Protein AF-A0A972ESW4-F1 (afdb_monomer)

pLDDT: mean 77.34, std 21.85, range [28.5, 97.81]

Solvent-accessible surface area (backbone atoms only — not comparable to full-atom values): 9420 Å² total; per-residue (Å²): 133,86,89,76,79,80,81,81,70,83,81,69,91,70,87,90,57,78,90,50,78,82,72,55,81,45,70,36,54,48,50,50,55,44,52,54,57,73,54,70,86,47,52,66,67,54,54,73,76,46,52,41,66,53,53,30,52,58,39,47,71,39,77,84,29,49,70,30,57,18,41,47,50,52,54,49,52,29,63,75,68,75,50,78,52,92,73,55,62,42,57,76,26,49,37,55,64,45,80,30,36,16,46,37,35,29,74,70,63,62,11,94,43,85,37,56,70,35,28,44,53,30,34,38,70,77,30,55,68,36,16,34,70,49,35,63,61,36,34,50,42,11,67,76,30,50,34,99,67,88,48,43,66,89,76,42,95,80,81,82,134

Foldseek 3Di:
DDDDDPPPLPDDDDPPPDPCVVVCPDPLLSVVVVVLVVVPDCSLVVVVPDALVVQLVVSVVGPPRDLQSSLVRQVVSCVVNVHHRPNDQQLPRFHNDDQQLLQQCCVVVLFVDSDPVSSRNSLCVVPNSHSRVCNVVSNVCSVQAVDPPDGNPVPPPPDDD

Radius of gyration: 16.93 Å; Cα contacts (8 Å, |Δi|>4): 176; chains: 1; bounding box: 31×34×52 Å

Structure (mmCIF, N/CA/C/O backbone):
data_AF-A0A972ESW4-F1
#
_entry.id   AF-A0A972ESW4-F1
#
loop_
_atom_site.group_PDB
_atom_site.id
_atom_site.type_symbol
_atom_site.label_atom_id
_atom_site.label_alt_id
_atom_site.label_comp_id
_atom_site.label_asym_id
_atom_site.label_entity_id
_atom_site.label_seq_id
_atom_site.pdbx_PDB_ins_code
_atom_site.Cartn_x
_atom_site.Cartn_y
_atom_site.Cartn_z
_atom_site.occupancy
_atom_site.B_iso_or_equiv
_atom_site.auth_seq_id
_atom_site.auth_comp_id
_atom_site.auth_asym_id
_atom_site.auth_atom_id
_atom_site.pdbx_PDB_model_num
ATOM 1 N N . MET A 1 1 ? 15.195 -6.976 25.737 1.00 28.67 1 MET A N 1
ATOM 2 C CA . MET A 1 1 ? 14.152 -7.975 25.413 1.00 28.67 1 MET A CA 1
ATOM 3 C C . MET A 1 1 ? 14.802 -9.067 24.577 1.00 28.67 1 MET A C 1
ATOM 5 O O . MET A 1 1 ? 15.579 -8.693 23.705 1.00 28.67 1 MET A O 1
ATOM 9 N N . PRO A 1 2 ? 14.598 -10.366 24.857 1.00 28.50 2 PRO A N 1
ATOM 10 C CA . PRO A 1 2 ? 15.319 -11.419 24.152 1.00 28.50 2 PRO A CA 1
ATOM 11 C C . PRO A 1 2 ? 14.770 -11.576 22.730 1.00 28.50 2 PRO A C 1
ATOM 13 O O . PRO A 1 2 ? 13.560 -11.658 22.534 1.00 28.50 2 PRO A O 1
ATOM 16 N N . SER A 1 3 ? 15.681 -11.602 21.759 1.00 31.45 3 SER A N 1
ATOM 17 C CA . SER A 1 3 ? 15.449 -12.018 20.374 1.00 31.45 3 SER A CA 1
ATOM 18 C C . SER A 1 3 ? 15.041 -13.492 20.360 1.00 31.45 3 SER A C 1
ATOM 20 O O . SER A 1 3 ? 15.791 -14.323 20.869 1.00 31.45 3 SER A O 1
ATOM 22 N N . VAL A 1 4 ? 13.878 -13.825 19.799 1.00 37.09 4 VAL A N 1
ATOM 23 C CA . VAL A 1 4 ? 13.410 -15.215 19.673 1.00 37.09 4 VAL A CA 1
ATOM 24 C C . VAL A 1 4 ? 13.324 -15.576 18.193 1.00 37.09 4 VAL A C 1
ATOM 26 O O . VAL A 1 4 ? 12.773 -14.816 17.399 1.00 37.09 4 VAL A O 1
ATOM 29 N N . ALA A 1 5 ? 13.939 -16.709 17.854 1.00 32.84 5 ALA A N 1
ATOM 30 C CA . ALA A 1 5 ? 14.169 -17.200 16.503 1.00 32.84 5 ALA A CA 1
ATOM 31 C C . ALA A 1 5 ? 12.872 -17.570 15.757 1.00 32.84 5 ALA A C 1
ATOM 33 O O . ALA A 1 5 ? 11.879 -17.986 16.350 1.00 32.84 5 ALA A O 1
ATOM 34 N N . ILE A 1 6 ? 12.938 -17.402 14.436 1.00 39.81 6 ILE A N 1
ATOM 35 C CA . ILE A 1 6 ? 11.865 -17.391 13.423 1.00 39.81 6 ILE A CA 1
ATOM 36 C C . ILE A 1 6 ? 11.235 -18.781 13.177 1.00 39.81 6 ILE A C 1
ATOM 38 O O . ILE A 1 6 ? 10.206 -18.900 12.508 1.00 39.81 6 ILE A O 1
ATOM 42 N N . ASP A 1 7 ? 11.805 -19.835 13.756 1.00 34.81 7 ASP A N 1
ATOM 43 C CA . ASP A 1 7 ? 11.594 -21.219 13.315 1.00 34.81 7 ASP A CA 1
ATOM 44 C C . ASP A 1 7 ? 10.243 -21.826 13.745 1.00 34.81 7 ASP A C 1
ATOM 46 O O . ASP A 1 7 ? 9.844 -22.870 13.239 1.00 34.81 7 ASP A O 1
ATOM 50 N N . SER A 1 8 ? 9.484 -21.154 14.616 1.00 37.44 8 SER A N 1
ATOM 51 C CA . SER A 1 8 ? 8.209 -21.664 15.154 1.00 37.44 8 SER A CA 1
ATOM 52 C C . SER A 1 8 ? 6.958 -21.263 14.350 1.00 37.44 8 SER A C 1
ATOM 54 O O . SER A 1 8 ? 5.839 -21.514 14.793 1.00 37.44 8 SER A O 1
ATOM 56 N N . ILE A 1 9 ? 7.109 -20.597 13.197 1.00 43.28 9 ILE A N 1
ATOM 57 C CA . ILE A 1 9 ? 5.992 -20.006 12.420 1.00 43.28 9 ILE A CA 1
ATOM 58 C C . ILE A 1 9 ? 5.378 -20.998 11.400 1.00 43.28 9 ILE A C 1
ATOM 60 O O . ILE A 1 9 ? 4.319 -20.730 10.834 1.00 43.28 9 ILE A O 1
ATOM 64 N N . GLY A 1 10 ? 6.002 -22.159 11.174 1.00 37.06 10 GLY A N 1
ATOM 65 C CA . GLY A 1 10 ? 5.638 -23.097 10.100 1.00 37.06 10 GLY A CA 1
ATOM 66 C C . GLY A 1 10 ? 4.282 -23.811 10.221 1.00 37.06 10 GLY A C 1
ATOM 67 O O . GLY A 1 10 ? 3.723 -24.195 9.195 1.00 37.06 10 GLY A O 1
ATOM 68 N N . ASP A 1 11 ? 3.716 -23.944 11.425 1.00 37.66 11 ASP A N 1
ATOM 69 C CA . ASP A 1 11 ? 2.715 -24.993 11.706 1.00 37.66 11 ASP A CA 1
ATOM 70 C C . ASP A 1 11 ? 1.287 -24.499 12.013 1.00 37.66 11 ASP A C 1
ATOM 72 O O . ASP A 1 11 ? 0.525 -25.163 12.718 1.00 37.66 11 ASP A O 1
ATOM 76 N N . LEU A 1 12 ? 0.867 -23.341 11.493 1.00 42.31 12 LEU A N 1
ATOM 77 C CA . LEU A 1 12 ? -0.485 -22.831 11.770 1.00 42.31 12 LEU A CA 1
ATOM 78 C C . LEU A 1 12 ? -1.555 -23.356 10.787 1.00 42.31 12 LEU A C 1
ATOM 80 O O . LEU A 1 12 ? -1.343 -23.361 9.568 1.00 42.31 12 LEU A O 1
ATOM 84 N N . PRO A 1 13 ? -2.737 -23.776 11.288 1.00 33.94 13 PRO A N 1
ATOM 85 C CA . PRO A 1 13 ? -3.819 -24.309 10.469 1.00 33.94 13 PRO A CA 1
ATOM 86 C C . PRO A 1 13 ? -4.446 -23.196 9.626 1.00 33.94 13 PRO A C 1
ATOM 88 O O . PRO A 1 13 ? -4.824 -22.133 10.102 1.00 33.94 13 PRO A O 1
ATOM 91 N N . THR A 1 14 ? -4.546 -23.456 8.331 1.00 40.88 14 THR A N 1
ATOM 92 C CA . THR A 1 14 ? -4.683 -22.447 7.266 1.00 40.88 14 THR A CA 1
ATOM 93 C C . THR A 1 14 ? -5.960 -22.624 6.453 1.00 40.88 14 THR A C 1
ATOM 95 O O . THR A 1 14 ? -6.032 -22.247 5.287 1.00 40.88 14 THR A O 1
ATOM 98 N N . LYS A 1 15 ? -6.960 -23.266 7.057 1.00 33.31 15 LYS A N 1
ATOM 99 C CA . LYS A 1 15 ? -8.111 -23.800 6.333 1.00 33.31 15 LYS A CA 1
ATOM 100 C C . LYS A 1 15 ? -9.164 -22.742 5.977 1.00 33.31 15 LYS A C 1
ATOM 102 O O . LYS A 1 15 ? -9.833 -22.914 4.967 1.00 33.31 15 LYS A O 1
ATOM 107 N N . ASP A 1 16 ? -9.236 -21.635 6.719 1.00 34.06 16 ASP A N 1
ATOM 108 C CA . ASP A 1 16 ? -10.342 -20.663 6.609 1.00 34.06 16 ASP A CA 1
ATOM 109 C C . ASP A 1 16 ? -9.884 -19.233 6.287 1.00 34.06 16 ASP A C 1
ATOM 111 O O . ASP A 1 16 ? -10.578 -18.255 6.554 1.00 34.06 16 ASP A O 1
ATOM 115 N N . MET A 1 17 ? -8.683 -19.088 5.737 1.00 35.44 17 MET A N 1
ATOM 116 C CA . MET A 1 17 ? -8.025 -17.798 5.596 1.00 35.44 17 MET A CA 1
ATOM 117 C C . MET A 1 17 ? -7.831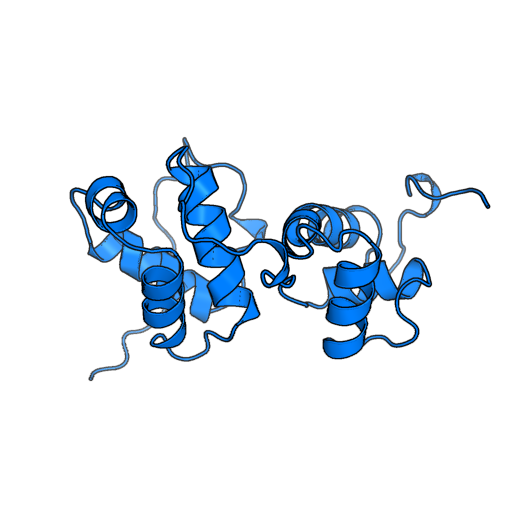 -17.482 4.098 1.00 35.44 17 MET A C 1
ATOM 119 O O . MET A 1 17 ? -7.354 -18.361 3.376 1.00 35.44 17 MET A O 1
ATOM 123 N N . PRO A 1 18 ? -8.204 -16.277 3.599 1.00 37.25 18 PRO A N 1
ATOM 124 C CA . PRO A 1 18 ? -7.963 -15.884 2.204 1.00 37.25 18 PRO A CA 1
ATOM 125 C C . PRO A 1 18 ? -6.492 -16.129 1.861 1.00 37.25 18 PRO A C 1
ATOM 127 O O . PRO A 1 18 ? -5.663 -16.006 2.752 1.00 37.25 18 PRO A O 1
ATOM 130 N N . ASP A 1 19 ? -6.134 -16.488 0.629 1.00 41.53 19 ASP A N 1
ATOM 131 C CA . ASP A 1 19 ? -4.761 -16.896 0.278 1.00 41.53 19 ASP A CA 1
ATOM 132 C C . ASP A 1 19 ? -3.729 -15.736 0.376 1.00 41.53 19 ASP A C 1
ATOM 134 O O . ASP A 1 19 ? -3.235 -15.213 -0.621 1.00 41.53 19 ASP A O 1
ATOM 138 N N . TYR A 1 20 ? -3.408 -15.298 1.601 1.00 44.75 20 TYR A N 1
ATOM 139 C CA . TYR A 1 20 ? -2.393 -14.296 1.948 1.00 44.75 20 TYR A CA 1
ATOM 140 C C . TYR A 1 20 ? -1.038 -14.947 2.239 1.00 44.75 20 TYR A C 1
ATOM 142 O O . TYR A 1 20 ? -0.066 -14.240 2.515 1.00 44.75 20 TYR A O 1
ATOM 150 N N . ARG A 1 21 ? -0.929 -16.284 2.146 1.00 38.53 21 ARG A N 1
ATOM 151 C CA . ARG A 1 21 ? 0.335 -17.031 2.321 1.00 38.53 21 ARG A CA 1
ATOM 152 C C . ARG A 1 21 ? 1.456 -16.475 1.452 1.00 38.53 21 ARG A C 1
ATOM 154 O O . ARG A 1 21 ? 2.630 -16.489 1.803 1.00 38.53 21 ARG A O 1
ATOM 161 N N . ALA A 1 22 ? 1.056 -15.938 0.316 1.00 40.28 22 ALA A N 1
ATOM 162 C CA . ALA A 1 22 ? 1.896 -15.332 -0.681 1.00 40.28 22 ALA A CA 1
ATOM 163 C C . ALA A 1 22 ? 2.444 -13.937 -0.253 1.00 40.28 22 ALA A C 1
ATOM 165 O O . ALA A 1 22 ? 3.542 -13.576 -0.692 1.00 40.28 22 ALA A O 1
ATOM 166 N N . THR A 1 23 ? 1.752 -13.205 0.635 1.00 41.91 23 THR A N 1
ATOM 167 C CA . THR A 1 23 ? 2.084 -11.863 1.184 1.00 41.91 23 THR A CA 1
ATOM 168 C C . THR A 1 23 ? 2.969 -11.919 2.447 1.00 41.91 23 THR A C 1
ATOM 170 O O . THR A 1 23 ? 3.559 -10.914 2.837 1.00 41.91 23 THR A O 1
ATOM 173 N N . LEU A 1 24 ? 3.134 -13.102 3.057 1.00 46.88 24 LEU A N 1
ATOM 174 C CA . LEU A 1 24 ? 3.880 -13.361 4.307 1.00 46.88 24 LEU A CA 1
ATOM 175 C C . LEU A 1 24 ? 5.419 -13.220 4.231 1.00 46.88 24 LEU A C 1
ATOM 177 O O . LEU A 1 24 ? 6.126 -13.625 5.153 1.00 46.88 24 LEU A O 1
ATOM 181 N N . GLN A 1 25 ? 5.983 -12.690 3.146 1.00 49.69 25 GLN A N 1
ATOM 182 C CA . GLN A 1 25 ? 7.431 -12.788 2.908 1.00 49.69 25 GLN A CA 1
ATOM 183 C C . GLN A 1 25 ? 8.284 -11.784 3.709 1.00 49.69 25 GLN A C 1
ATOM 185 O O . GLN A 1 25 ? 9.495 -11.968 3.797 1.00 49.69 25 GLN A O 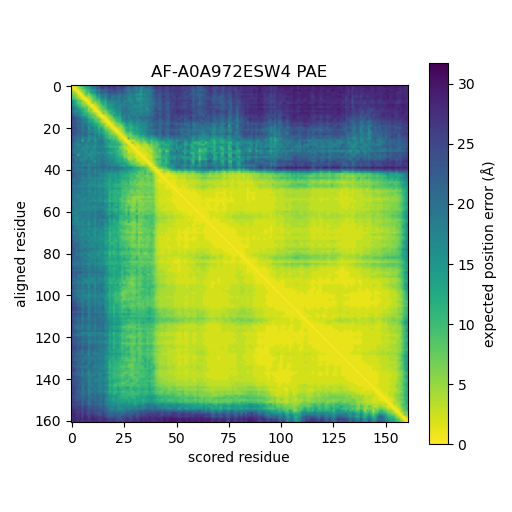1
ATOM 190 N N . GLY A 1 26 ? 7.686 -10.75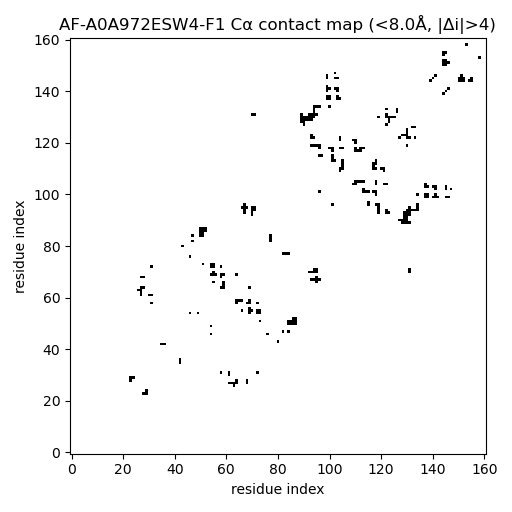6 4.323 1.00 53.25 26 GLY A N 1
ATOM 191 C CA . GLY A 1 26 ? 8.408 -9.775 5.144 1.00 53.25 26 GLY A CA 1
ATOM 192 C C . GLY A 1 26 ? 8.416 -10.125 6.634 1.00 53.25 26 GLY A C 1
ATOM 193 O O . GLY A 1 26 ? 7.356 -10.351 7.215 1.00 53.25 26 GLY A O 1
ATOM 194 N N . GLU A 1 27 ? 9.590 -10.093 7.274 1.00 52.09 27 GLU A N 1
ATOM 195 C CA . GLU A 1 27 ? 9.758 -10.367 8.716 1.00 52.09 27 GLU A CA 1
ATOM 196 C C . GLU A 1 27 ? 8.852 -9.502 9.613 1.00 52.09 27 GLU A C 1
ATOM 198 O O . GLU A 1 27 ? 8.220 -10.017 10.532 1.00 52.09 27 GLU A O 1
ATOM 203 N N . GLY A 1 28 ? 8.672 -8.214 9.296 1.00 52.66 28 GLY A N 1
ATOM 204 C CA . GLY A 1 28 ? 7.766 -7.337 10.054 1.00 52.66 28 GLY A CA 1
ATOM 205 C C . GLY A 1 28 ? 6.289 -7.748 9.967 1.00 52.66 28 GLY A C 1
ATOM 206 O O . GLY A 1 28 ? 5.531 -7.564 10.915 1.00 52.66 28 GLY A O 1
ATOM 207 N N . PHE A 1 29 ? 5.871 -8.368 8.861 1.00 59.88 29 PHE A N 1
ATOM 208 C CA . PHE A 1 29 ? 4.499 -8.846 8.700 1.00 59.88 29 PHE A CA 1
ATOM 209 C C . PHE A 1 29 ? 4.267 -10.162 9.452 1.00 59.88 29 PHE A C 1
ATOM 211 O O . PHE A 1 29 ? 3.253 -10.303 10.130 1.00 59.88 29 PHE A O 1
ATOM 218 N N . LYS A 1 30 ? 5.252 -11.073 9.439 1.00 57.72 30 LYS A N 1
ATOM 219 C CA . LYS A 1 30 ? 5.246 -12.268 10.298 1.00 57.72 30 LYS A CA 1
ATOM 220 C C . LYS A 1 30 ? 5.132 -11.895 11.779 1.00 57.72 30 LYS A C 1
ATOM 222 O O . LYS A 1 30 ? 4.404 -12.550 12.516 1.00 57.72 30 LYS A O 1
ATOM 227 N N . GLN A 1 31 ? 5.801 -10.821 12.204 1.00 53.03 31 GLN A N 1
ATOM 228 C CA . GLN A 1 31 ? 5.739 -10.318 13.580 1.00 53.03 31 GLN A CA 1
ATOM 229 C C . GLN A 1 31 ? 4.386 -9.681 13.936 1.00 53.03 31 GLN A C 1
ATOM 231 O O . GLN A 1 31 ? 3.919 -9.861 15.059 1.00 53.03 31 GLN A O 1
ATOM 236 N N . ILE A 1 32 ? 3.718 -8.996 12.998 1.00 59.81 32 ILE A N 1
ATOM 237 C CA . ILE A 1 32 ? 2.337 -8.514 13.190 1.00 59.81 32 ILE A CA 1
ATOM 238 C C . ILE A 1 32 ? 1.365 -9.692 13.291 1.00 59.81 32 ILE A C 1
ATOM 240 O O . ILE A 1 32 ? 0.590 -9.749 14.244 1.00 59.81 32 ILE A O 1
ATOM 244 N N . SER A 1 33 ? 1.443 -10.665 12.378 1.00 60.00 33 SER A N 1
ATOM 245 C CA . SER A 1 33 ? 0.635 -11.887 12.463 1.00 60.00 33 SER A CA 1
ATOM 246 C C . SER A 1 33 ? 0.891 -12.627 13.781 1.00 60.00 33 SER A C 1
ATOM 248 O O . SER A 1 33 ? -0.046 -13.070 14.436 1.00 60.00 33 SER A O 1
ATOM 250 N N . TYR A 1 34 ? 2.145 -12.689 14.235 1.00 54.56 34 TYR A N 1
ATOM 251 C CA . TYR A 1 34 ? 2.508 -13.257 15.532 1.00 54.56 34 TYR A CA 1
ATOM 252 C C . TYR A 1 34 ? 1.943 -12.465 16.721 1.00 54.56 34 TYR A C 1
ATOM 254 O O . TYR A 1 34 ? 1.506 -13.079 17.690 1.00 54.56 34 TYR A O 1
ATOM 262 N N . LEU A 1 35 ? 1.901 -11.127 16.672 1.00 54.62 35 LEU A N 1
ATOM 263 C CA . LEU A 1 35 ? 1.220 -10.317 17.690 1.00 54.62 35 LEU A CA 1
ATOM 264 C C . LEU A 1 35 ? -0.275 -10.642 17.743 1.00 54.62 35 LEU A C 1
ATOM 266 O O . LEU A 1 35 ? -0.804 -10.835 18.835 1.00 54.62 35 LEU A O 1
ATOM 270 N N . GLU A 1 36 ? -0.940 -10.772 16.595 1.00 56.28 36 GLU A N 1
ATOM 271 C CA . GLU A 1 36 ? -2.352 -11.170 16.543 1.00 56.28 36 GLU A CA 1
ATOM 272 C C . GLU A 1 36 ? -2.589 -12.568 17.130 1.00 56.28 36 GLU A C 1
ATOM 274 O O . GLU A 1 36 ? -3.541 -12.762 17.887 1.00 56.28 36 GLU A O 1
ATOM 279 N N . ILE A 1 37 ? -1.694 -13.519 16.848 1.00 53.62 37 ILE A N 1
ATOM 280 C CA . ILE A 1 37 ? -1.753 -14.889 17.375 1.00 53.62 37 ILE A CA 1
ATOM 281 C C . ILE A 1 37 ? -1.443 -14.920 18.878 1.00 53.62 37 ILE A C 1
ATOM 283 O O . ILE A 1 37 ? -2.146 -15.573 19.641 1.00 53.62 37 ILE A O 1
ATOM 287 N N . LYS A 1 38 ? -0.438 -14.180 19.358 1.00 46.91 38 LYS A N 1
ATOM 288 C CA . LYS A 1 38 ? -0.048 -14.145 20.781 1.00 46.91 38 LYS A CA 1
ATOM 289 C C . LYS A 1 38 ? -1.118 -13.514 21.680 1.00 46.91 38 LYS A C 1
ATOM 291 O O . LYS A 1 38 ? -1.163 -13.794 22.874 1.00 46.91 38 LYS A O 1
ATOM 296 N N . ILE A 1 39 ? -2.000 -12.696 21.110 1.00 55.41 39 ILE A N 1
ATOM 297 C CA . ILE A 1 39 ? -3.144 -12.072 21.786 1.00 55.41 39 ILE A CA 1
ATOM 298 C C . ILE A 1 39 ? -4.306 -13.076 22.046 1.00 55.41 39 ILE A C 1
ATOM 300 O O . ILE A 1 39 ? -5.329 -12.700 22.619 1.00 55.41 39 ILE A O 1
ATOM 304 N N . CYS A 1 40 ? -4.139 -14.355 21.671 1.00 49.44 40 CYS A N 1
ATOM 305 C CA . CYS A 1 40 ? -5.023 -15.514 21.879 1.00 49.44 40 CYS A CA 1
ATOM 306 C C . CYS A 1 40 ? -6.219 -15.315 22.831 1.00 49.44 40 CYS A C 1
ATOM 308 O O . CYS A 1 40 ? -6.120 -15.432 24.053 1.00 49.44 40 CYS A O 1
ATOM 310 N N . GLY A 1 41 ? -7.378 -15.085 22.207 1.00 56.72 41 GLY A N 1
ATOM 311 C CA . GLY A 1 41 ? -8.706 -15.205 22.804 1.00 56.72 41 GLY A CA 1
ATOM 312 C C . GLY A 1 41 ? -9.741 -14.311 22.122 1.00 56.72 41 GLY A C 1
ATOM 313 O O . GLY A 1 41 ? -10.858 -14.747 21.861 1.00 56.72 41 GLY A O 1
ATOM 314 N N . ASN A 1 42 ? -9.378 -13.059 21.805 1.00 70.69 42 ASN A N 1
ATOM 315 C CA . ASN A 1 42 ? -10.327 -12.073 21.269 1.00 70.69 42 ASN A CA 1
ATOM 316 C C . ASN A 1 42 ? -9.659 -10.947 20.447 1.00 70.69 42 ASN A C 1
ATOM 318 O O . ASN A 1 42 ? -9.892 -9.763 20.701 1.00 70.69 42 ASN A O 1
ATOM 322 N N . ALA A 1 43 ? -8.824 -11.293 19.460 1.00 76.19 43 ALA A N 1
ATOM 323 C CA . ALA A 1 43 ? -8.141 -10.310 18.606 1.00 76.19 43 ALA A CA 1
ATOM 324 C C . ALA A 1 43 ? -9.129 -9.337 17.927 1.00 76.19 43 ALA A C 1
ATOM 326 O O . ALA A 1 43 ? -8.938 -8.121 17.978 1.00 76.19 43 ALA A O 1
ATOM 327 N N . ARG A 1 44 ? -10.261 -9.850 17.416 1.00 80.19 44 ARG A N 1
ATOM 328 C CA . ARG A 1 44 ? -11.363 -9.026 16.888 1.00 80.19 44 ARG A CA 1
ATOM 329 C C . ARG A 1 44 ? -11.856 -7.999 17.907 1.00 80.19 44 ARG A C 1
ATOM 331 O O . ARG A 1 44 ? -12.007 -6.830 17.573 1.00 80.19 44 ARG A O 1
ATOM 338 N N . GLY A 1 45 ? -12.126 -8.416 19.145 1.00 82.19 45 GLY A N 1
ATOM 339 C CA . GLY A 1 45 ? -12.632 -7.533 20.197 1.00 82.19 45 GLY A CA 1
ATOM 340 C C . GLY A 1 45 ? -11.616 -6.499 20.676 1.00 82.19 45 GLY A C 1
ATOM 341 O O . GLY A 1 45 ? -12.020 -5.443 21.161 1.00 82.19 45 GLY A O 1
ATOM 342 N N . ILE A 1 46 ? -10.321 -6.772 20.519 1.00 83.94 46 ILE A N 1
ATOM 343 C CA . ILE A 1 46 ? -9.248 -5.818 20.810 1.00 83.94 46 ILE A CA 1
ATOM 344 C C . ILE A 1 46 ? -9.183 -4.767 19.709 1.00 83.94 46 ILE A C 1
ATOM 346 O O . ILE A 1 46 ? -9.317 -3.580 20.003 1.00 83.94 46 ILE A O 1
ATOM 350 N N . TRP A 1 47 ? -9.072 -5.186 18.448 1.00 86.69 47 TRP A N 1
ATOM 351 C CA . TRP A 1 47 ? -8.963 -4.253 17.330 1.00 86.69 47 TRP A CA 1
ATOM 352 C C . TRP A 1 47 ? -10.236 -3.444 17.091 1.00 86.69 47 TRP A C 1
ATOM 354 O O . TRP A 1 47 ? -10.146 -2.252 16.825 1.00 86.69 47 TRP A O 1
ATOM 364 N N . LYS A 1 48 ? -11.426 -4.026 17.283 1.00 87.00 48 LYS A N 1
ATOM 365 C CA . LYS A 1 48 ? -12.708 -3.310 17.141 1.00 87.00 48 LYS A CA 1
ATOM 366 C C . LYS A 1 48 ? -12.859 -2.134 18.118 1.00 87.00 48 LYS A C 1
ATOM 368 O O . LYS A 1 48 ? -13.645 -1.227 17.867 1.00 87.00 48 LYS A O 1
ATOM 373 N N . LYS A 1 49 ? -12.138 -2.149 19.245 1.00 89.38 49 LYS A N 1
ATOM 374 C CA . LYS A 1 49 ? -12.132 -1.061 20.241 1.00 89.38 49 LYS A CA 1
ATOM 375 C C . LYS A 1 49 ? -11.037 -0.024 19.990 1.00 89.38 49 LYS A C 1
ATOM 377 O O . LYS A 1 49 ? -10.921 0.922 20.764 1.00 89.38 49 LYS A O 1
ATOM 382 N N . LYS A 1 50 ? -10.212 -0.228 18.965 1.00 91.19 50 LYS A N 1
ATOM 383 C CA . LYS A 1 50 ? -9.081 0.626 18.623 1.00 91.19 50 LYS A CA 1
ATOM 384 C C . LYS A 1 50 ? -9.420 1.508 17.436 1.00 91.19 50 LYS A C 1
ATOM 386 O O . LYS A 1 50 ? -10.230 1.165 16.582 1.00 91.19 50 LYS A O 1
ATOM 391 N N . ARG A 1 51 ? -8.757 2.651 17.393 1.00 94.94 51 ARG A N 1
ATOM 392 C CA . ARG A 1 51 ? -8.720 3.557 16.250 1.00 94.94 51 ARG A CA 1
ATOM 393 C C . ARG A 1 51 ? -7.727 3.067 15.199 1.00 94.94 51 ARG A C 1
ATOM 395 O O . ARG A 1 51 ? -6.725 2.444 15.553 1.00 94.94 51 ARG A O 1
ATOM 402 N N . ALA A 1 52 ? -7.923 3.420 13.928 1.00 94.12 52 ALA A N 1
ATOM 403 C CA . ALA A 1 52 ? -6.962 3.089 12.869 1.00 94.12 52 ALA A CA 1
ATOM 404 C C . ALA A 1 52 ? -5.555 3.617 13.194 1.00 94.12 52 ALA A C 1
ATOM 406 O O . ALA A 1 52 ? -4.557 2.927 13.002 1.00 94.12 52 ALA A O 1
ATOM 407 N N . SER A 1 53 ? -5.478 4.834 13.736 1.00 93.81 53 SER A N 1
ATOM 408 C CA . SER A 1 53 ? -4.229 5.452 14.200 1.00 93.81 53 SER A CA 1
ATOM 409 C C . SER A 1 53 ? -3.522 4.645 15.294 1.00 93.81 53 SER A C 1
ATOM 411 O O . SER A 1 53 ? -2.299 4.519 15.268 1.00 93.81 53 SER A O 1
ATOM 413 N N . GLU A 1 54 ? -4.267 4.042 16.223 1.00 93.38 54 GLU A N 1
ATOM 414 C CA . GLU A 1 54 ? -3.691 3.174 17.252 1.00 93.38 54 GLU A CA 1
ATOM 415 C C . GLU A 1 54 ? -3.130 1.890 16.642 1.00 93.38 54 GLU A C 1
ATOM 417 O O . GLU A 1 54 ? -2.005 1.517 16.962 1.00 93.38 54 GLU A O 1
ATOM 422 N N . VAL A 1 55 ? -3.861 1.258 15.717 1.00 91.50 55 VAL A N 1
ATOM 423 C CA . VAL A 1 55 ? -3.375 0.075 14.986 1.00 91.50 55 VAL A CA 1
ATOM 424 C C . VAL A 1 55 ? -2.092 0.398 14.223 1.00 91.50 55 VAL A C 1
ATOM 426 O O . VAL A 1 55 ? -1.126 -0.368 14.281 1.00 91.50 55 VAL A O 1
ATOM 429 N N . LYS A 1 56 ? -2.041 1.561 13.560 1.00 91.62 56 LYS A N 1
ATOM 430 C CA . LYS A 1 56 ? -0.838 2.009 12.855 1.00 91.62 56 LYS A CA 1
ATOM 431 C C . LYS A 1 56 ? 0.343 2.198 13.796 1.00 91.62 56 LYS A C 1
ATOM 433 O O . LYS A 1 56 ? 1.428 1.703 13.500 1.00 91.62 56 LYS A O 1
ATOM 438 N N . ASN A 1 57 ? 0.137 2.873 14.925 1.00 91.25 57 ASN A N 1
ATOM 439 C CA . ASN A 1 57 ? 1.186 3.124 15.914 1.00 91.25 57 ASN A CA 1
ATOM 440 C C . ASN A 1 57 ? 1.688 1.825 16.553 1.00 91.25 57 ASN A C 1
ATOM 442 O O . ASN A 1 57 ? 2.894 1.641 16.702 1.00 91.25 57 ASN A O 1
ATOM 446 N N . THR A 1 58 ? 0.784 0.896 16.881 1.00 89.19 58 THR A N 1
ATOM 447 C CA . THR A 1 58 ? 1.165 -0.439 17.360 1.00 89.19 58 THR A CA 1
ATOM 448 C C . THR A 1 58 ? 1.987 -1.175 16.307 1.00 89.19 58 THR A C 1
ATOM 450 O O . THR A 1 58 ? 3.041 -1.710 16.637 1.00 89.19 58 THR A O 1
ATOM 453 N N . SER A 1 59 ? 1.572 -1.133 15.040 1.00 85.88 59 SER A N 1
ATOM 454 C CA . SER A 1 59 ? 2.317 -1.758 13.943 1.00 85.88 59 SER A CA 1
ATOM 455 C C . SER A 1 59 ? 3.713 -1.141 13.795 1.00 85.88 59 SER A C 1
ATOM 457 O O . SER A 1 59 ? 4.692 -1.870 13.748 1.00 85.88 59 SER A O 1
ATOM 459 N N . LEU A 1 60 ? 3.829 0.191 13.804 1.00 87.06 60 LEU A N 1
ATOM 460 C CA . LEU A 1 60 ? 5.106 0.916 13.695 1.00 87.06 60 LEU A CA 1
ATOM 461 C C . LEU A 1 60 ? 6.058 0.682 14.879 1.00 87.06 60 LEU A C 1
ATOM 463 O O . LEU A 1 60 ? 7.258 0.901 14.745 1.00 87.06 60 LEU A O 1
ATOM 467 N N . SER A 1 61 ? 5.549 0.245 16.035 1.00 84.31 61 SER A N 1
ATOM 468 C CA . SER A 1 61 ? 6.394 -0.121 17.181 1.00 84.31 61 SER A CA 1
ATOM 469 C C . SER A 1 61 ? 7.150 -1.442 16.979 1.00 84.31 61 SER A C 1
ATOM 471 O O . SER A 1 61 ? 8.077 -1.749 17.729 1.00 84.31 61 SER A O 1
ATOM 473 N N . VAL A 1 62 ? 6.771 -2.220 15.961 1.00 80.75 62 VAL A N 1
ATOM 474 C CA . VAL A 1 62 ? 7.420 -3.478 15.596 1.00 80.75 62 VAL A CA 1
ATOM 475 C C . VAL A 1 62 ? 8.648 -3.185 14.737 1.00 80.75 62 VAL A C 1
ATOM 477 O O . VAL A 1 62 ? 8.579 -2.474 13.733 1.00 80.75 62 VAL A O 1
ATOM 480 N N . TYR A 1 63 ? 9.795 -3.747 15.118 1.00 80.50 63 TYR A N 1
ATOM 481 C CA . TYR A 1 63 ? 11.041 -3.562 14.378 1.00 80.50 63 TYR A CA 1
ATOM 482 C C . TYR A 1 63 ? 10.895 -4.014 12.915 1.00 80.50 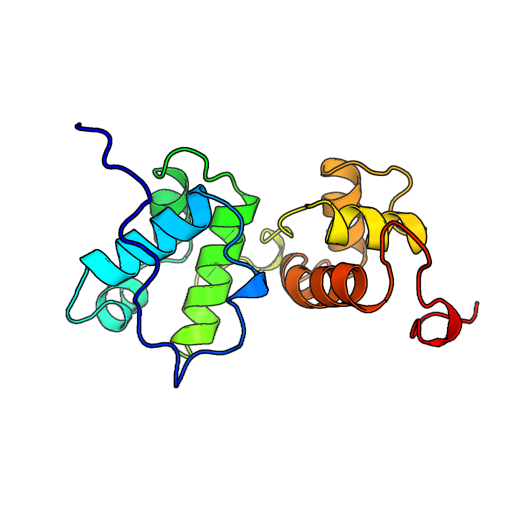63 TYR A C 1
ATOM 484 O O . TYR A 1 63 ? 10.416 -5.109 12.628 1.00 80.50 63 TYR A O 1
ATOM 492 N N . GLY A 1 64 ? 11.317 -3.162 11.977 1.00 77.75 64 GLY A N 1
ATOM 493 C CA . GLY A 1 64 ? 11.211 -3.430 10.539 1.00 77.75 64 GLY A CA 1
ATOM 494 C C . GLY A 1 64 ? 9.844 -3.108 9.920 1.00 77.75 64 GLY A C 1
ATOM 495 O O . GLY A 1 64 ? 9.672 -3.286 8.714 1.00 77.75 64 GLY A O 1
ATOM 496 N N . VAL A 1 65 ? 8.879 -2.601 10.694 1.00 83.19 65 VAL A N 1
ATOM 497 C CA . VAL A 1 65 ? 7.586 -2.139 10.174 1.00 83.19 65 VAL A CA 1
ATOM 498 C C . VAL A 1 65 ? 7.633 -0.643 9.882 1.00 83.19 65 VAL A C 1
ATOM 500 O O . VAL A 1 65 ? 7.662 0.194 10.778 1.00 83.19 65 VAL A O 1
ATOM 503 N N . GLY A 1 66 ? 7.606 -0.305 8.593 1.00 87.62 66 GLY A N 1
ATOM 504 C CA . GLY A 1 66 ? 7.393 1.063 8.115 1.00 87.62 66 GLY A CA 1
ATOM 505 C C . GLY A 1 66 ? 5.924 1.361 7.791 1.00 87.62 66 GLY A C 1
ATOM 506 O O . GLY A 1 66 ? 5.045 0.504 7.916 1.00 87.62 66 GLY A O 1
ATOM 507 N N . ASN A 1 67 ? 5.665 2.575 7.296 1.00 91.12 67 ASN A N 1
ATOM 508 C CA . ASN A 1 67 ? 4.315 3.051 6.961 1.00 91.12 67 ASN A CA 1
ATOM 509 C C . ASN A 1 67 ? 3.547 2.123 6.005 1.00 91.12 67 ASN A C 1
ATOM 511 O O . ASN A 1 67 ? 2.358 1.905 6.209 1.00 91.12 67 ASN A O 1
ATOM 515 N N . GLY A 1 68 ? 4.212 1.536 5.003 1.00 89.75 68 GLY A N 1
ATOM 516 C CA . GLY A 1 68 ? 3.554 0.630 4.055 1.00 89.75 68 GLY A CA 1
ATOM 517 C C . GLY A 1 68 ? 2.988 -0.624 4.731 1.00 89.75 68 GLY A C 1
ATOM 518 O O . GLY A 1 68 ? 1.820 -0.956 4.551 1.00 89.75 68 GLY A O 1
ATOM 519 N N . ILE A 1 69 ? 3.786 -1.290 5.572 1.00 86.75 69 ILE A N 1
ATOM 520 C CA . ILE A 1 69 ? 3.332 -2.471 6.325 1.00 86.75 69 ILE A CA 1
ATOM 521 C C . ILE A 1 69 ? 2.266 -2.073 7.359 1.00 86.75 69 ILE A C 1
ATOM 523 O O . ILE A 1 69 ? 1.280 -2.785 7.521 1.00 86.75 69 ILE A O 1
ATOM 527 N N . SER A 1 70 ? 2.418 -0.916 8.007 1.00 91.38 70 SER A N 1
ATOM 528 C CA . SER A 1 70 ? 1.438 -0.380 8.959 1.00 91.38 70 SER A CA 1
ATOM 529 C C . SER A 1 70 ? 0.069 -0.106 8.310 1.00 91.38 70 SER A C 1
ATOM 531 O O . SER A 1 70 ? -0.967 -0.527 8.826 1.00 91.38 70 SER A O 1
ATOM 533 N N . ASN A 1 71 ? 0.044 0.512 7.125 1.00 93.12 71 ASN A N 1
ATOM 534 C CA . ASN A 1 71 ? -1.181 0.711 6.346 1.00 93.12 71 ASN A CA 1
ATOM 535 C C . ASN A 1 71 ? -1.796 -0.628 5.906 1.00 93.12 71 ASN A C 1
ATOM 537 O O . ASN A 1 71 ? -3.008 -0.827 6.007 1.00 93.12 71 ASN A O 1
ATOM 541 N N . MET A 1 72 ? -0.962 -1.564 5.450 1.00 88.25 72 MET A N 1
ATOM 542 C CA . MET A 1 72 ? -1.408 -2.899 5.055 1.00 88.25 72 MET A CA 1
ATOM 543 C C . MET A 1 72 ? -2.065 -3.645 6.227 1.00 88.25 72 MET A C 1
ATOM 545 O O . MET A 1 72 ? -3.115 -4.252 6.038 1.00 88.25 72 MET A O 1
ATOM 549 N N . ALA A 1 73 ? -1.511 -3.541 7.440 1.00 89.12 73 ALA A N 1
ATOM 550 C CA . ALA A 1 73 ? -2.071 -4.159 8.642 1.00 89.12 73 ALA A CA 1
ATOM 551 C C . ALA A 1 73 ? -3.492 -3.662 8.947 1.00 89.12 73 ALA A C 1
ATOM 553 O O . ALA A 1 73 ? -4.392 -4.475 9.139 1.00 89.12 73 ALA A O 1
ATOM 554 N N . VAL A 1 74 ? -3.726 -2.344 8.908 1.00 91.75 74 VAL A N 1
ATOM 555 C CA . VAL A 1 74 ? -5.072 -1.769 9.106 1.00 91.75 74 VAL A CA 1
ATOM 556 C C . VAL A 1 74 ? -6.067 -2.344 8.099 1.00 91.75 74 VAL A C 1
ATOM 558 O O . VAL A 1 74 ? -7.135 -2.810 8.490 1.00 91.75 74 VAL A O 1
ATOM 561 N N . ARG A 1 75 ? -5.705 -2.355 6.810 1.00 88.25 75 ARG A N 1
ATOM 562 C CA . ARG A 1 75 ? -6.580 -2.851 5.738 1.00 88.25 75 ARG A CA 1
ATOM 563 C C . ARG A 1 75 ? -6.899 -4.337 5.900 1.00 88.25 75 ARG A C 1
ATOM 565 O O . ARG A 1 75 ? -8.025 -4.764 5.659 1.00 88.25 75 ARG A O 1
ATOM 572 N N . LEU A 1 76 ? -5.910 -5.132 6.296 1.00 84.06 76 LEU A N 1
ATOM 573 C CA . LEU A 1 76 ? -6.101 -6.558 6.528 1.00 84.06 76 LEU A CA 1
ATOM 574 C C . LEU A 1 76 ? -6.991 -6.817 7.737 1.00 84.06 76 LEU A C 1
ATOM 576 O O . LEU A 1 76 ? -7.848 -7.683 7.654 1.00 84.06 76 LEU A O 1
ATOM 580 N N . ILE A 1 77 ? -6.852 -6.049 8.816 1.00 87.56 77 ILE A N 1
ATOM 581 C CA . ILE A 1 77 ? -7.730 -6.150 9.987 1.00 87.56 77 ILE A CA 1
ATOM 582 C C . ILE A 1 77 ? -9.181 -5.812 9.611 1.00 87.56 77 ILE A C 1
ATOM 584 O O . ILE A 1 77 ? -10.079 -6.571 9.972 1.00 87.56 77 ILE A O 1
ATOM 588 N N . GLU A 1 78 ? -9.419 -4.734 8.851 1.00 87.94 78 GLU A N 1
ATOM 589 C CA . GLU A 1 78 ? -10.765 -4.406 8.347 1.00 87.94 78 GLU A CA 1
ATOM 590 C C . GLU A 1 78 ? -11.357 -5.563 7.525 1.00 87.94 78 GLU A C 1
ATOM 592 O O . GLU A 1 78 ? -12.495 -5.974 7.754 1.00 87.94 78 GLU A O 1
ATOM 597 N N . SER A 1 79 ? -10.555 -6.123 6.612 1.00 82.50 79 SER A N 1
ATOM 598 C CA . SER A 1 79 ? -10.943 -7.231 5.731 1.00 82.50 79 SER A CA 1
ATOM 599 C C . SER A 1 79 ? -11.212 -8.538 6.490 1.00 82.50 79 SER A C 1
ATOM 601 O O . SER A 1 79 ? -12.234 -9.184 6.277 1.00 82.50 79 SER A O 1
ATOM 603 N N . MET A 1 80 ? -10.326 -8.929 7.411 1.00 81.75 80 MET A N 1
ATOM 604 C CA . MET A 1 80 ? -10.417 -10.196 8.148 1.00 81.75 80 MET A CA 1
ATOM 605 C C . MET A 1 80 ? -11.602 -10.244 9.114 1.00 81.75 80 MET A C 1
ATOM 607 O O . MET A 1 80 ? -12.150 -11.316 9.360 1.00 81.75 80 MET A O 1
ATOM 611 N N . TYR A 1 81 ? -11.982 -9.105 9.696 1.00 84.56 81 TYR A N 1
ATOM 612 C CA . TYR A 1 81 ? -13.012 -9.049 10.737 1.00 84.56 81 TYR A CA 1
ATOM 613 C C . TYR A 1 81 ? -14.323 -8.397 10.298 1.00 84.56 81 TYR A C 1
ATOM 615 O O . TYR A 1 81 ? -15.222 -8.244 11.142 1.00 84.56 81 TYR A O 1
ATOM 623 N N . ASP A 1 82 ? -14.408 -8.031 9.018 1.00 85.62 82 ASP A N 1
ATOM 624 C CA . ASP A 1 82 ? -15.566 -7.415 8.376 1.00 85.62 82 ASP A CA 1
ATOM 625 C C . ASP A 1 82 ? -16.083 -6.202 9.168 1.00 85.62 82 ASP A C 1
ATOM 627 O O . ASP A 1 82 ? -17.216 -6.149 9.651 1.00 85.62 82 ASP A O 1
ATOM 631 N N . PHE A 1 83 ? -15.189 -5.240 9.416 1.00 88.94 83 PHE A N 1
ATOM 632 C CA . PHE A 1 83 ? -15.555 -3.941 9.982 1.00 88.94 83 PHE A CA 1
ATOM 633 C C . PHE A 1 83 ? -14.667 -2.830 9.428 1.00 88.94 83 PHE A C 1
ATOM 635 O O . PHE A 1 83 ? -13.603 -3.087 8.875 1.00 88.94 83 PHE A O 1
ATOM 642 N N . ARG A 1 84 ? -15.102 -1.578 9.600 1.00 91.19 84 ARG A N 1
ATOM 643 C CA . ARG A 1 84 ? -14.340 -0.395 9.190 1.00 91.19 84 ARG A CA 1
ATOM 644 C C . ARG A 1 84 ? -13.940 0.451 10.387 1.00 91.19 84 ARG A C 1
ATOM 646 O O . ARG A 1 84 ? -14.734 0.630 11.312 1.00 91.19 84 ARG A O 1
ATOM 653 N N . PHE A 1 85 ? -12.727 0.987 10.360 1.00 94.25 85 PHE A N 1
ATOM 654 C CA . PHE A 1 85 ? -12.297 1.994 11.318 1.00 94.25 85 PHE A CA 1
ATOM 655 C C . PHE A 1 85 ? -12.895 3.347 10.911 1.00 94.25 85 PHE A C 1
ATOM 657 O O . PHE A 1 85 ? -12.570 3.858 9.838 1.00 94.25 85 PHE A O 1
ATOM 664 N N . PRO A 1 86 ? -13.750 3.965 11.742 1.00 91.12 86 PRO A N 1
ATOM 665 C CA . PRO A 1 86 ? -14.445 5.197 11.365 1.00 91.12 86 PRO A CA 1
ATOM 666 C C . PRO A 1 86 ? -13.501 6.399 11.230 1.00 91.12 86 PRO A C 1
ATOM 668 O O . PRO A 1 86 ? -13.850 7.380 10.585 1.00 91.12 86 PRO A O 1
ATOM 671 N N . ASP A 1 87 ? -12.312 6.335 11.835 1.00 94.00 87 ASP A N 1
ATOM 672 C CA . ASP A 1 87 ? -11.304 7.393 11.785 1.00 94.00 87 ASP A CA 1
ATOM 673 C C . ASP A 1 87 ? -10.218 7.161 10.721 1.00 94.00 87 ASP A C 1
ATOM 675 O O . ASP A 1 87 ? -9.210 7.873 10.701 1.00 94.00 87 ASP A O 1
ATOM 679 N N . LEU A 1 88 ? -10.393 6.163 9.848 1.00 94.94 88 LEU A N 1
ATOM 680 C CA . LEU A 1 88 ? -9.445 5.870 8.782 1.00 94.94 88 LEU A CA 1
ATOM 681 C C . LEU A 1 88 ? -9.572 6.872 7.630 1.00 94.94 88 LEU A C 1
ATOM 683 O O . LEU A 1 88 ? -10.478 6.791 6.803 1.00 94.94 88 LEU A O 1
ATOM 687 N N . ASP A 1 89 ? -8.588 7.760 7.515 1.00 95.44 89 ASP A N 1
ATOM 688 C CA . ASP A 1 89 ? -8.390 8.566 6.310 1.00 95.44 89 ASP A CA 1
ATOM 689 C C . ASP A 1 89 ? -7.762 7.710 5.197 1.00 95.44 89 ASP A C 1
ATOM 691 O O . ASP A 1 89 ? -6.543 7.509 5.145 1.00 95.44 89 ASP A O 1
ATOM 695 N N . CYS A 1 90 ? -8.615 7.185 4.314 1.00 95.62 90 CYS A N 1
ATOM 696 C CA . CYS A 1 90 ? -8.215 6.329 3.196 1.00 95.62 90 CYS A CA 1
ATOM 697 C C . CYS A 1 90 ? -7.309 7.055 2.187 1.00 95.62 90 CYS A C 1
ATOM 699 O O . CYS A 1 90 ? -6.436 6.419 1.598 1.00 95.62 90 CYS A O 1
ATOM 701 N N . SER A 1 91 ? -7.425 8.380 2.049 1.00 96.25 91 SER A N 1
ATOM 702 C CA . SER A 1 91 ? -6.600 9.158 1.111 1.00 96.25 91 SER A CA 1
ATOM 703 C C . SER A 1 91 ? -5.118 9.186 1.508 1.00 96.25 91 SER A C 1
ATOM 705 O O . SER A 1 91 ? -4.236 9.362 0.669 1.00 96.25 91 SER A O 1
ATOM 707 N N . ARG A 1 92 ? -4.829 8.948 2.795 1.00 94.94 92 ARG A N 1
ATOM 708 C CA . ARG A 1 92 ? -3.473 8.853 3.363 1.00 94.94 92 ARG A CA 1
ATOM 709 C C . ARG A 1 92 ? -2.975 7.418 3.510 1.00 94.94 92 ARG A C 1
ATOM 711 O O . ARG A 1 92 ? -1.937 7.174 4.131 1.00 94.94 92 ARG A O 1
ATOM 718 N N . MET A 1 93 ? -3.724 6.450 2.997 1.00 95.25 93 MET A N 1
ATOM 719 C CA . MET A 1 93 ? -3.310 5.057 2.977 1.00 95.25 93 MET A CA 1
ATOM 720 C C . MET A 1 93 ? -2.562 4.794 1.684 1.00 95.25 93 MET A C 1
ATOM 722 O O . MET A 1 93 ? -3.179 4.481 0.677 1.00 95.25 93 MET A O 1
ATOM 726 N N . ASP A 1 94 ? -1.241 4.920 1.710 1.00 96.88 94 ASP A N 1
ATOM 727 C CA . ASP A 1 94 ? -0.400 4.541 0.576 1.00 96.88 94 ASP A CA 1
ATOM 728 C C . ASP A 1 94 ? -0.297 3.022 0.420 1.00 96.88 94 ASP A C 1
ATOM 730 O O . ASP A 1 94 ? -0.475 2.269 1.386 1.00 96.88 94 ASP A O 1
ATOM 734 N N . ILE A 1 95 ? 0.045 2.590 -0.796 1.00 94.50 95 ILE A N 1
ATOM 735 C CA . ILE A 1 95 ? 0.494 1.220 -1.069 1.00 94.50 95 ILE A CA 1
ATOM 736 C C . ILE A 1 95 ? 1.737 0.875 -0.234 1.00 94.50 95 ILE A C 1
ATOM 738 O O . ILE A 1 95 ? 2.399 1.758 0.320 1.00 94.50 95 ILE A O 1
ATOM 742 N N . LYS A 1 96 ? 2.097 -0.409 -0.183 1.00 93.56 96 LYS A N 1
ATOM 743 C CA . LYS A 1 96 ? 3.398 -0.858 0.319 1.00 93.56 96 LYS A CA 1
ATOM 744 C C . LYS A 1 96 ? 4.256 -1.230 -0.891 1.00 93.56 96 LYS A C 1
ATOM 746 O O . LYS A 1 96 ? 4.210 -2.395 -1.308 1.00 93.56 96 LYS A O 1
ATOM 751 N N . PRO A 1 97 ? 5.054 -0.298 -1.447 1.00 92.94 97 PRO A N 1
ATOM 752 C CA . PRO A 1 97 ? 5.897 -0.606 -2.589 1.00 92.94 97 PRO A CA 1
ATOM 753 C C . PRO A 1 97 ? 6.745 -1.847 -2.330 1.00 92.94 97 PRO A C 1
ATOM 755 O O . PRO A 1 97 ? 7.296 -2.044 -1.249 1.00 92.94 97 PRO A O 1
ATOM 758 N N . ASP A 1 98 ? 6.802 -2.719 -3.322 1.00 92.69 98 ASP A N 1
ATOM 759 C CA . ASP A 1 98 ? 7.743 -3.821 -3.386 1.00 92.69 98 ASP A CA 1
ATOM 760 C C . ASP A 1 98 ? 8.155 -4.047 -4.838 1.00 92.69 98 ASP A C 1
ATOM 762 O O . ASP A 1 98 ? 7.781 -3.297 -5.747 1.00 92.69 98 ASP A O 1
ATOM 766 N N . VAL A 1 99 ? 8.946 -5.092 -5.069 1.00 93.94 99 VAL A N 1
ATOM 767 C CA . VAL A 1 99 ? 9.454 -5.424 -6.400 1.00 93.94 99 VAL A CA 1
ATOM 768 C C . VAL A 1 99 ? 8.341 -5.660 -7.427 1.00 93.94 99 VAL A C 1
ATOM 770 O O . VAL A 1 99 ? 8.568 -5.420 -8.611 1.00 93.94 99 VAL A O 1
ATOM 773 N N . HIS A 1 100 ? 7.156 -6.126 -7.019 1.00 93.62 100 HIS A N 1
ATOM 774 C CA . HIS A 1 100 ? 6.029 -6.380 -7.916 1.00 93.62 100 HIS A CA 1
ATOM 775 C C . HIS A 1 100 ? 5.268 -5.093 -8.216 1.00 93.62 100 HIS A C 1
ATOM 777 O O . HIS A 1 100 ? 5.123 -4.743 -9.387 1.00 93.62 100 HIS A O 1
ATOM 783 N N . THR A 1 101 ? 4.821 -4.374 -7.184 1.00 94.88 101 THR A N 1
ATOM 784 C CA . THR A 1 101 ? 4.011 -3.157 -7.356 1.00 94.88 101 THR A CA 1
ATOM 785 C C . THR A 1 101 ? 4.801 -2.062 -8.074 1.00 94.88 101 THR A C 1
ATOM 787 O O . THR A 1 101 ? 4.300 -1.469 -9.031 1.00 94.88 101 THR A O 1
ATOM 790 N N . THR A 1 102 ? 6.079 -1.884 -7.719 1.00 96.88 102 THR A N 1
ATOM 791 C CA . THR A 1 102 ? 6.982 -0.920 -8.370 1.00 96.88 102 THR A CA 1
ATOM 792 C C . THR A 1 102 ? 7.201 -1.267 -9.844 1.00 96.88 102 THR A C 1
ATOM 794 O O . THR A 1 102 ? 7.103 -0.401 -10.713 1.00 96.88 102 THR A O 1
ATOM 797 N N . ARG A 1 103 ? 7.446 -2.547 -10.162 1.00 95.12 103 ARG A N 1
ATOM 798 C CA . ARG A 1 103 ? 7.650 -2.990 -11.549 1.00 95.12 103 ARG A CA 1
ATOM 799 C C . ARG A 1 103 ? 6.395 -2.818 -12.397 1.00 95.12 103 ARG A C 1
ATOM 801 O O . ARG A 1 103 ? 6.513 -2.364 -13.530 1.00 95.12 103 ARG A O 1
ATOM 808 N N . VAL A 1 104 ? 5.221 -3.173 -11.871 1.00 94.94 104 VAL A N 1
ATOM 809 C CA . VAL A 1 104 ? 3.946 -3.025 -12.591 1.00 94.94 104 VAL A CA 1
ATOM 810 C C . VAL A 1 104 ? 3.686 -1.560 -12.913 1.00 94.94 104 VAL A C 1
ATOM 812 O O . VAL A 1 104 ? 3.472 -1.229 -14.075 1.00 94.94 104 VAL A O 1
ATOM 815 N N . LEU A 1 105 ? 3.774 -0.673 -11.920 1.00 95.94 105 LEU A N 1
ATOM 816 C CA . LEU A 1 105 ? 3.514 0.757 -12.115 1.00 95.94 105 LEU A CA 1
ATOM 817 C C . LEU A 1 105 ? 4.498 1.404 -13.096 1.00 95.94 105 LEU A C 1
ATOM 819 O O . LEU A 1 105 ? 4.100 2.247 -13.901 1.00 95.94 105 LEU A O 1
ATOM 823 N N . TYR A 1 106 ? 5.762 0.975 -13.077 1.00 95.56 106 TYR A N 1
ATOM 824 C CA . TYR A 1 106 ? 6.759 1.404 -14.054 1.00 95.56 106 TYR A CA 1
ATOM 825 C C . TYR A 1 106 ? 6.458 0.882 -15.469 1.00 95.56 106 TYR A C 1
ATOM 827 O O . TYR A 1 106 ? 6.487 1.637 -16.441 1.00 95.56 106 TYR A O 1
ATOM 835 N N . LYS A 1 107 ? 6.127 -0.409 -15.612 1.00 92.25 107 LYS A N 1
ATOM 836 C CA . LYS A 1 107 ? 5.816 -1.026 -16.915 1.00 92.25 107 LYS A CA 1
ATOM 837 C C . LYS A 1 107 ? 4.555 -0.444 -17.551 1.00 92.25 107 LYS A C 1
ATOM 839 O O . LYS A 1 107 ? 4.532 -0.281 -18.766 1.00 92.25 107 LYS A O 1
ATOM 844 N N . LEU A 1 108 ? 3.576 -0.060 -16.734 1.00 90.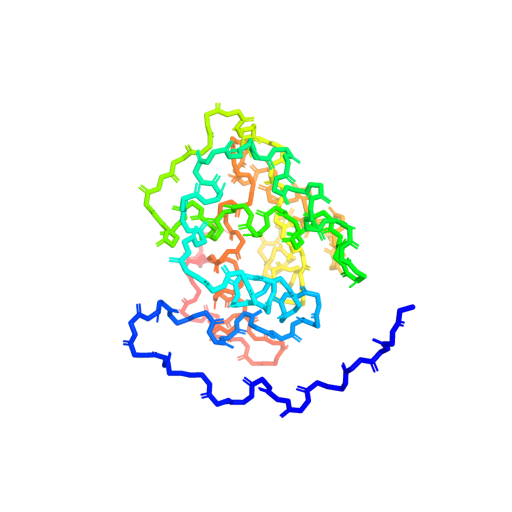88 108 LEU A N 1
ATOM 845 C CA . LEU A 1 108 ? 2.369 0.654 -17.157 1.00 90.88 108 LEU A CA 1
ATOM 846 C C . LEU A 1 108 ? 2.595 2.141 -17.460 1.00 90.88 108 LEU A C 1
ATOM 848 O O . LEU A 1 108 ? 1.645 2.833 -17.804 1.00 90.88 108 LEU A O 1
ATOM 852 N N . ARG A 1 109 ? 3.830 2.646 -17.332 1.00 92.81 109 ARG A N 1
ATOM 853 C CA . ARG A 1 109 ? 4.202 4.052 -17.570 1.00 92.81 109 ARG A CA 1
ATOM 854 C C . ARG A 1 109 ? 3.477 5.070 -16.684 1.00 92.81 109 ARG A C 1
ATOM 856 O O . ARG A 1 109 ? 3.559 6.263 -16.952 1.00 92.81 109 ARG A O 1
ATOM 863 N N . VAL A 1 110 ? 2.840 4.624 -15.602 1.00 94.94 110 VAL A N 1
ATOM 864 C CA . VAL A 1 110 ? 2.265 5.522 -14.589 1.00 94.94 110 VAL A CA 1
ATOM 865 C C . VAL A 1 110 ? 3.367 6.054 -13.672 1.00 94.94 110 VAL A C 1
ATOM 867 O O . VAL A 1 110 ? 3.344 7.215 -13.275 1.00 94.94 110 VAL A O 1
ATOM 870 N N . SER A 1 111 ? 4.366 5.219 -13.365 1.00 96.56 111 SER A N 1
ATOM 871 C CA . SER A 1 111 ? 5.597 5.660 -12.712 1.00 96.56 111 SER A CA 1
ATOM 872 C C . SER A 1 111 ? 6.725 5.823 -13.727 1.00 96.56 111 SER A C 1
ATOM 874 O O . SER A 1 111 ? 6.945 4.957 -14.573 1.00 96.56 111 SER A O 1
ATOM 876 N N . THR A 1 112 ? 7.475 6.920 -13.628 1.00 93.81 112 THR A N 1
ATOM 877 C CA . THR A 1 112 ? 8.619 7.212 -14.509 1.00 93.81 112 THR A CA 1
ATOM 878 C C . THR A 1 112 ? 9.909 6.532 -14.056 1.00 93.81 112 THR A C 1
ATOM 880 O O . THR A 1 112 ? 10.869 6.458 -14.822 1.00 93.81 112 THR A O 1
ATOM 883 N N . THR A 1 113 ? 9.946 6.010 -12.828 1.00 93.44 113 THR A N 1
ATOM 884 C CA . THR A 1 113 ? 11.118 5.345 -12.252 1.00 93.44 113 THR A CA 1
ATOM 885 C C . THR A 1 113 ? 10.717 4.041 -11.574 1.00 93.44 113 THR A C 1
ATOM 887 O O . THR A 1 113 ? 9.580 3.870 -11.143 1.00 93.44 113 THR A O 1
ATOM 890 N N . ILE A 1 114 ? 11.658 3.105 -11.462 1.00 94.88 114 ILE A N 1
ATOM 891 C CA . ILE A 1 114 ? 11.460 1.865 -10.705 1.00 94.88 114 ILE A CA 1
ATOM 892 C C . ILE A 1 114 ? 11.897 2.063 -9.244 1.00 94.88 114 ILE A C 1
ATOM 894 O O . ILE A 1 114 ? 12.842 1.445 -8.761 1.00 94.88 114 ILE A O 1
ATOM 898 N N . AR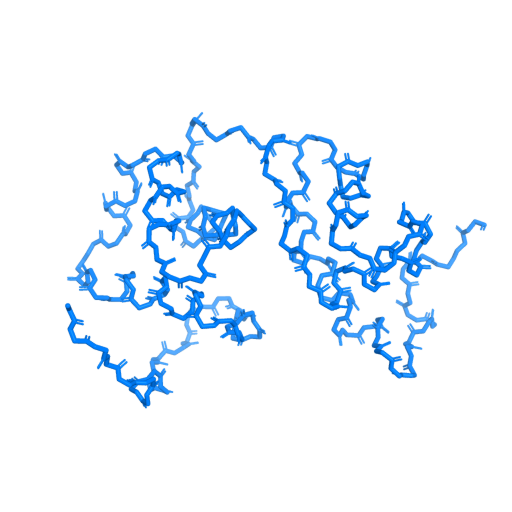G A 1 115 ? 11.241 3.000 -8.550 1.00 96.44 115 ARG A N 1
ATOM 899 C CA . ARG A 1 115 ? 11.541 3.376 -7.159 1.00 96.44 115 ARG A CA 1
ATOM 900 C C . ARG A 1 115 ? 10.270 3.438 -6.313 1.00 96.44 115 ARG A C 1
ATOM 902 O O . ARG A 1 115 ? 9.182 3.674 -6.835 1.00 96.44 115 ARG A O 1
ATOM 909 N N . GLU A 1 116 ? 10.414 3.237 -5.005 1.00 95.69 116 GLU A N 1
ATOM 910 C CA . GLU A 1 116 ? 9.286 3.177 -4.065 1.00 95.69 116 GLU A CA 1
ATOM 911 C C . GLU A 1 116 ? 8.481 4.484 -4.008 1.00 95.69 116 GLU A C 1
ATOM 913 O O . GLU A 1 116 ? 7.253 4.457 -4.039 1.00 95.69 116 GLU A O 1
ATOM 918 N N . ASP A 1 117 ? 9.161 5.630 -3.988 1.00 96.62 117 ASP A N 1
ATOM 919 C CA . ASP A 1 117 ? 8.554 6.964 -4.027 1.00 96.62 117 ASP A CA 1
ATOM 920 C C . ASP A 1 117 ? 7.755 7.186 -5.318 1.00 96.62 117 ASP A C 1
ATOM 922 O O . ASP A 1 117 ? 6.608 7.640 -5.281 1.00 96.62 117 ASP A O 1
ATOM 926 N N . GLY A 1 118 ? 8.325 6.775 -6.453 1.00 97.38 118 GLY A N 1
ATOM 927 C CA . GLY A 1 118 ? 7.649 6.788 -7.745 1.00 97.38 118 GLY A CA 1
ATOM 928 C C . GLY A 1 118 ? 6.412 5.888 -7.783 1.00 97.38 118 GLY A C 1
ATOM 929 O O . GLY A 1 118 ? 5.424 6.240 -8.431 1.00 97.38 118 GLY A O 1
ATOM 930 N N . ALA A 1 119 ? 6.441 4.740 -7.104 1.00 97.62 119 ALA A N 1
ATOM 931 C CA . ALA A 1 119 ? 5.304 3.828 -7.009 1.00 97.62 119 ALA A CA 1
ATOM 932 C C . ALA A 1 119 ? 4.181 4.406 -6.131 1.00 97.62 119 ALA A C 1
ATOM 934 O O . ALA A 1 119 ? 3.014 4.360 -6.519 1.00 97.62 119 ALA A O 1
ATOM 935 N N . ILE A 1 120 ? 4.524 5.004 -4.986 1.00 97.44 120 ILE A N 1
ATOM 936 C CA . ILE A 1 120 ? 3.557 5.682 -4.107 1.00 97.44 120 ILE A CA 1
ATOM 937 C C . ILE A 1 120 ? 2.868 6.820 -4.860 1.00 97.44 120 ILE A C 1
ATOM 939 O O . ILE A 1 120 ? 1.640 6.908 -4.860 1.00 97.44 120 ILE A O 1
ATOM 943 N N . PHE A 1 121 ? 3.645 7.665 -5.539 1.00 97.56 121 PHE A N 1
ATOM 944 C CA . PHE A 1 121 ? 3.099 8.766 -6.325 1.00 97.56 121 PHE A CA 1
ATOM 945 C C . PHE A 1 121 ? 2.150 8.267 -7.422 1.00 97.56 121 PHE A C 1
ATOM 947 O O . PHE A 1 121 ? 1.023 8.746 -7.525 1.00 97.56 121 PHE A O 1
ATOM 954 N N . ALA A 1 122 ? 2.560 7.250 -8.183 1.00 97.81 122 ALA A N 1
ATOM 955 C CA . ALA A 1 122 ? 1.724 6.648 -9.217 1.00 97.81 122 ALA A CA 1
ATOM 956 C C . ALA A 1 122 ? 0.417 6.064 -8.652 1.00 97.81 122 ALA A C 1
ATOM 958 O O . ALA A 1 122 ? -0.647 6.255 -9.237 1.00 97.81 122 ALA A O 1
ATOM 959 N N . ALA A 1 123 ? 0.462 5.401 -7.494 1.00 97.38 123 ALA A N 1
ATOM 960 C CA . ALA A 1 123 ? -0.740 4.859 -6.865 1.00 97.38 123 ALA A CA 1
ATOM 961 C C . ALA A 1 123 ? -1.723 5.953 -6.419 1.00 97.38 123 ALA A C 1
ATOM 963 O O . ALA A 1 123 ? -2.930 5.801 -6.606 1.00 97.38 123 ALA A O 1
ATOM 964 N N . ARG A 1 124 ? -1.212 7.077 -5.899 1.00 97.56 124 ARG A N 1
ATOM 965 C CA . ARG A 1 124 ? -2.029 8.253 -5.556 1.00 97.56 124 ARG A CA 1
ATOM 966 C C . ARG A 1 124 ? -2.698 8.881 -6.776 1.00 97.56 124 ARG A C 1
ATOM 968 O O . ARG A 1 124 ? -3.799 9.400 -6.646 1.00 97.56 124 ARG A O 1
ATOM 975 N N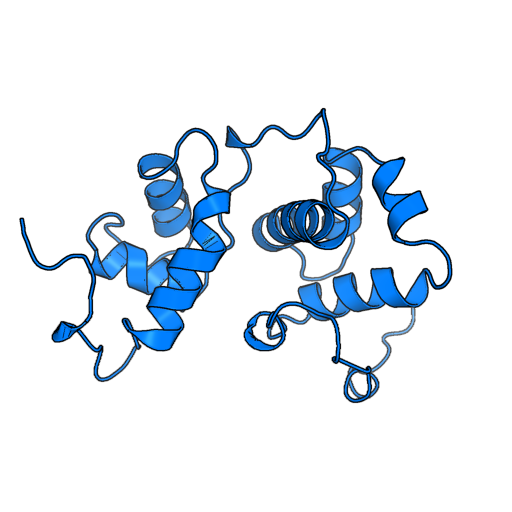 . LEU A 1 125 ? -2.063 8.821 -7.948 1.00 96.88 125 LEU 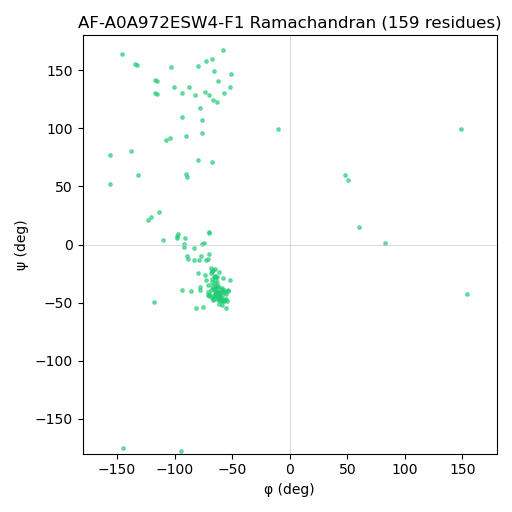A N 1
ATOM 976 C CA . LEU A 1 125 ? -2.679 9.276 -9.198 1.00 96.88 125 LEU A CA 1
ATOM 977 C C . LEU A 1 125 ? -3.804 8.342 -9.663 1.00 96.88 125 LEU A C 1
ATOM 979 O O . LEU A 1 125 ? -4.835 8.821 -10.122 1.00 96.88 125 LEU A O 1
ATOM 983 N N . ILE A 1 126 ? -3.617 7.024 -9.541 1.00 96.56 126 ILE A N 1
ATOM 984 C CA . ILE A 1 126 ? -4.603 6.025 -9.986 1.00 96.56 126 ILE A CA 1
ATOM 985 C C . ILE A 1 126 ? -5.851 6.033 -9.095 1.00 96.56 126 ILE A C 1
ATOM 987 O O . ILE A 1 126 ? -6.966 5.958 -9.606 1.00 96.56 126 ILE A O 1
ATOM 991 N N . ASN A 1 127 ? -5.679 6.096 -7.771 1.00 97.25 127 ASN A N 1
ATOM 992 C CA . ASN A 1 127 ? -6.786 6.089 -6.815 1.00 97.25 127 ASN A CA 1
ATOM 993 C C . ASN A 1 127 ? -6.539 7.118 -5.698 1.00 97.25 127 ASN A C 1
ATOM 995 O O . ASN A 1 127 ? -6.098 6.746 -4.609 1.00 97.25 127 ASN A O 1
ATOM 999 N N . PRO A 1 128 ? -6.815 8.414 -5.935 1.00 97.00 128 PRO A N 1
ATOM 1000 C CA . PRO A 1 128 ? -6.533 9.471 -4.962 1.00 97.00 128 PRO A CA 1
ATOM 1001 C C . PRO A 1 128 ? -7.364 9.347 -3.678 1.00 97.00 128 PRO A C 1
ATOM 1003 O O . PRO A 1 128 ? -6.916 9.764 -2.612 1.00 97.00 128 PRO A O 1
ATOM 1006 N N . SER A 1 129 ? -8.560 8.756 -3.754 1.00 97.44 129 SER A N 1
ATOM 1007 C CA . SER A 1 129 ? -9.412 8.513 -2.585 1.00 97.44 129 SER A CA 1
ATOM 1008 C C . SER A 1 129 ? -8.901 7.386 -1.690 1.00 97.44 129 SER A C 1
ATOM 1010 O O . SER A 1 129 ? -9.135 7.427 -0.482 1.00 97.44 129 SER A O 1
ATOM 1012 N N . TYR A 1 130 ? -8.228 6.380 -2.261 1.00 96.38 130 TYR A N 1
ATOM 1013 C CA . TYR A 1 130 ? -7.685 5.258 -1.502 1.00 96.38 130 TYR A CA 1
ATOM 1014 C C . TYR A 1 130 ? -6.499 4.571 -2.215 1.00 96.38 130 TYR A C 1
ATOM 1016 O O . TYR A 1 130 ? -6.639 3.465 -2.743 1.00 96.38 130 TYR A O 1
ATOM 1024 N N . PRO A 1 131 ? -5.289 5.159 -2.187 1.00 96.94 131 PRO A N 1
ATOM 1025 C CA . PRO A 1 131 ? -4.147 4.634 -2.941 1.00 96.94 131 PRO A CA 1
ATOM 1026 C C . PRO A 1 131 ? -3.785 3.187 -2.565 1.00 96.94 131 PRO A C 1
ATOM 1028 O O . PRO A 1 131 ? -3.447 2.371 -3.413 1.00 96.94 131 PRO A O 1
ATOM 1031 N N . GLY A 1 132 ? -3.897 2.830 -1.289 1.00 93.75 132 GLY A N 1
ATOM 1032 C CA . GLY A 1 132 ? -3.573 1.509 -0.754 1.00 93.75 132 GLY A CA 1
ATOM 1033 C C . GLY A 1 132 ? -4.556 0.413 -1.164 1.00 93.75 132 GLY A C 1
ATOM 1034 O O . GLY A 1 132 ? -4.255 -0.769 -0.994 1.00 93.75 132 GLY A O 1
ATOM 1035 N N . GLU A 1 133 ? -5.715 0.761 -1.730 1.00 92.88 133 GLU A N 1
ATOM 1036 C CA . GLU A 1 133 ? -6.695 -0.208 -2.223 1.00 92.88 133 GLU A CA 1
ATOM 1037 C C . GLU A 1 133 ? -6.136 -1.043 -3.383 1.00 92.88 133 GLU A C 1
ATOM 1039 O O . GLU A 1 133 ? -6.350 -2.260 -3.442 1.00 92.88 133 GLU A O 1
ATOM 1044 N N . ILE A 1 134 ? -5.334 -0.420 -4.249 1.00 94.06 134 ILE A N 1
ATOM 1045 C CA . ILE A 1 134 ? -4.773 -1.071 -5.438 1.00 94.06 134 ILE A CA 1
ATOM 1046 C C . ILE A 1 134 ? -3.504 -1.890 -5.154 1.00 94.06 134 ILE A C 1
ATOM 1048 O O . ILE A 1 134 ? -3.027 -2.575 -6.054 1.00 94.06 134 ILE A O 1
ATOM 1052 N N . ASP A 1 135 ? -2.988 -1.892 -3.918 1.00 91.44 135 ASP A N 1
ATOM 1053 C CA . ASP A 1 135 ? -1.775 -2.634 -3.526 1.00 91.44 135 ASP A CA 1
ATOM 1054 C C . ASP A 1 135 ? -1.873 -4.136 -3.859 1.00 91.44 135 ASP A C 1
ATOM 1056 O O . ASP A 1 135 ? -1.069 -4.669 -4.623 1.00 91.44 135 ASP A O 1
ATOM 1060 N N . GLY A 1 136 ? -2.928 -4.802 -3.370 1.00 88.06 136 GLY A N 1
ATOM 1061 C CA . GLY A 1 136 ? -3.198 -6.221 -3.631 1.00 88.06 136 GLY A CA 1
ATOM 1062 C C . GLY A 1 136 ? -3.348 -6.558 -5.124 1.00 88.06 136 GLY A C 1
ATOM 1063 O O . GLY A 1 136 ? -2.650 -7.455 -5.606 1.00 88.06 136 GLY A O 1
ATOM 1064 N N . PRO A 1 137 ? -4.205 -5.849 -5.886 1.00 90.75 137 PRO A N 1
ATOM 1065 C CA . PRO A 1 137 ? -4.301 -6.013 -7.337 1.00 90.75 137 PRO A CA 1
ATOM 1066 C C . PRO A 1 137 ? -2.969 -5.825 -8.081 1.00 90.75 137 PRO A C 1
ATOM 1068 O O . PRO A 1 137 ? -2.606 -6.671 -8.899 1.00 90.75 137 PRO A O 1
ATOM 1071 N N . LEU A 1 138 ? -2.208 -4.764 -7.785 1.00 92.38 138 LEU A N 1
ATOM 1072 C CA . LEU A 1 138 ? -0.906 -4.499 -8.412 1.00 92.38 138 LEU A CA 1
ATOM 1073 C C . LEU A 1 138 ? 0.100 -5.609 -8.114 1.00 92.38 138 LEU A C 1
ATOM 1075 O O . LEU A 1 138 ? 0.811 -6.074 -9.005 1.00 92.38 138 LEU A O 1
ATOM 1079 N N . TRP A 1 139 ? 0.147 -6.060 -6.867 1.00 92.44 139 TRP A N 1
ATOM 1080 C CA . TRP A 1 139 ? 1.014 -7.151 -6.461 1.00 92.44 139 TRP A CA 1
ATOM 1081 C C . TRP A 1 139 ? 0.636 -8.463 -7.163 1.00 92.44 139 TRP A C 1
ATOM 1083 O O . TRP A 1 139 ? 1.514 -9.182 -7.649 1.00 92.44 139 TRP A O 1
ATOM 1093 N N . LEU A 1 140 ? -0.664 -8.749 -7.300 1.00 87.81 140 LEU A N 1
ATOM 1094 C CA . LEU A 1 140 ? -1.165 -9.950 -7.969 1.00 87.81 140 LEU A CA 1
ATOM 1095 C C . LEU A 1 140 ? -0.806 -9.938 -9.457 1.00 87.81 140 LEU A C 1
ATOM 1097 O O . LEU A 1 140 ? -0.305 -10.938 -9.977 1.00 87.81 140 LEU A O 1
ATOM 1101 N N . LEU A 1 141 ? -0.994 -8.793 -10.120 1.00 89.44 141 LEU A N 1
ATOM 1102 C CA . LEU A 1 141 ? -0.559 -8.565 -11.498 1.00 89.44 141 LEU A CA 1
ATOM 1103 C C . LEU A 1 141 ? 0.949 -8.770 -11.633 1.00 89.44 141 LEU A C 1
ATOM 1105 O O . LEU A 1 141 ? 1.397 -9.505 -12.511 1.00 89.44 141 LEU A O 1
ATOM 1109 N N . GLY A 1 142 ? 1.737 -8.173 -10.741 1.00 89.88 142 GLY A N 1
ATOM 1110 C CA . GLY A 1 142 ? 3.193 -8.268 -10.756 1.00 89.88 142 GLY A CA 1
ATOM 1111 C C . GLY A 1 142 ? 3.729 -9.668 -10.494 1.00 89.88 142 GLY A C 1
ATOM 1112 O O . GLY A 1 142 ? 4.830 -10.000 -10.936 1.00 89.88 142 GLY A O 1
ATOM 1113 N N . ARG A 1 143 ? 2.976 -10.492 -9.770 1.00 87.62 143 ARG A N 1
ATOM 1114 C CA . ARG A 1 143 ? 3.335 -11.877 -9.474 1.00 87.62 143 ARG A CA 1
ATOM 1115 C C . ARG A 1 143 ? 2.909 -12.842 -10.576 1.00 87.62 143 ARG A C 1
ATOM 1117 O O . ARG A 1 143 ? 3.666 -13.753 -10.884 1.00 87.62 143 ARG A O 1
ATOM 1124 N N . LYS A 1 144 ? 1.718 -12.659 -11.156 1.00 86.88 144 LYS A N 1
ATOM 1125 C CA . LYS A 1 144 ? 1.139 -13.613 -12.116 1.00 86.88 144 LYS A CA 1
ATOM 1126 C C . LYS A 1 144 ? 1.444 -13.277 -13.575 1.00 86.88 144 LYS A C 1
ATOM 1128 O O . LYS A 1 144 ? 1.711 -14.192 -14.343 1.00 86.88 144 LYS A O 1
ATOM 1133 N N . LEU A 1 145 ? 1.428 -11.994 -13.945 1.00 86.88 145 LEU A N 1
ATOM 1134 C CA . LEU A 1 145 ? 1.491 -11.546 -15.343 1.00 86.88 145 LEU A CA 1
ATOM 1135 C C . LEU A 1 145 ? 2.740 -10.704 -15.634 1.00 86.88 145 LEU A C 1
ATOM 1137 O O . LEU A 1 145 ? 3.483 -10.996 -16.564 1.00 86.88 145 LEU A O 1
ATOM 1141 N N . CYS A 1 146 ? 3.033 -9.692 -14.812 1.00 88.81 146 CYS A N 1
ATOM 1142 C CA . CYS A 1 146 ? 4.198 -8.817 -14.983 1.00 88.81 146 CYS A CA 1
ATOM 1143 C C . CYS A 1 146 ? 5.429 -9.370 -14.254 1.00 88.81 146 CYS A C 1
ATOM 1145 O O . CYS A 1 146 ? 5.974 -8.717 -13.360 1.00 88.81 146 CYS A O 1
ATOM 1147 N N . GLN A 1 147 ? 5.864 -10.581 -14.585 1.00 89.50 147 GLN A N 1
ATOM 1148 C CA . GLN A 1 147 ? 7.057 -11.175 -13.977 1.00 89.50 147 GLN A CA 1
ATOM 1149 C C . GLN A 1 147 ? 8.333 -10.423 -14.401 1.00 89.50 147 GLN A C 1
ATOM 1151 O O . GLN A 1 147 ? 8.334 -9.667 -15.375 1.00 89.50 147 GLN A O 1
ATOM 1156 N N . ALA A 1 148 ? 9.414 -10.561 -13.625 1.00 88.94 148 ALA A N 1
ATOM 1157 C CA . ALA A 1 148 ? 10.682 -9.885 -13.928 1.00 88.94 148 ALA A CA 1
ATOM 1158 C C . ALA A 1 148 ? 11.299 -10.399 -15.240 1.00 88.94 148 ALA A C 1
ATOM 1160 O O . ALA A 1 148 ? 11.859 -9.623 -16.013 1.00 88.94 148 ALA A O 1
ATOM 1161 N N . THR A 1 149 ? 11.139 -11.694 -15.496 1.00 88.38 149 THR A N 1
ATOM 1162 C CA . THR A 1 149 ? 11.530 -12.388 -16.720 1.00 88.38 149 THR A CA 1
ATOM 1163 C C . THR A 1 149 ? 10.281 -12.946 -17.401 1.00 88.38 149 THR A C 1
ATOM 1165 O O . THR A 1 149 ? 9.365 -13.406 -16.727 1.00 88.38 149 THR A O 1
ATOM 1168 N N . ASN A 1 150 ? 10.240 -12.879 -18.735 1.00 85.25 150 ASN A N 1
ATOM 1169 C CA . ASN A 1 150 ? 9.152 -13.402 -19.574 1.00 85.25 150 ASN A CA 1
ATOM 1170 C C . ASN A 1 150 ? 7.720 -13.014 -19.113 1.00 85.25 150 ASN A C 1
ATOM 1172 O O . ASN A 1 150 ? 6.926 -13.896 -18.782 1.00 85.25 150 ASN A O 1
ATOM 1176 N N . PRO A 1 151 ? 7.380 -11.709 -19.040 1.00 86.38 151 PRO A N 1
ATOM 1177 C CA . PRO A 1 151 ? 6.036 -11.281 -18.658 1.00 86.38 151 PRO A CA 1
ATOM 1178 C C . PRO A 1 151 ? 4.983 -11.766 -19.666 1.00 86.38 151 PRO A C 1
ATOM 1180 O O . PRO A 1 151 ? 5.198 -11.712 -20.877 1.00 86.38 151 PRO A O 1
ATOM 1183 N N . ASP A 1 152 ? 3.817 -12.178 -19.168 1.00 83.88 152 ASP A N 1
ATOM 1184 C CA . ASP A 1 152 ? 2.672 -12.576 -19.992 1.00 83.88 152 ASP A CA 1
ATOM 1185 C C . ASP A 1 152 ? 1.924 -11.327 -20.484 1.00 83.88 152 ASP A C 1
ATOM 1187 O O . ASP A 1 152 ? 0.854 -10.957 -19.991 1.00 83.88 152 ASP A O 1
ATOM 1191 N N . CYS A 1 153 ? 2.541 -10.626 -21.440 1.00 77.12 153 CYS A N 1
ATOM 1192 C CA . CYS A 1 153 ? 1.986 -9.407 -22.027 1.00 77.12 153 CYS A CA 1
ATOM 1193 C C . CYS A 1 153 ? 0.675 -9.672 -22.781 1.00 77.12 153 CYS A C 1
ATOM 1195 O O . CYS A 1 153 ? -0.160 -8.778 -22.872 1.00 77.12 153 CYS A O 1
ATOM 1197 N N . GLY A 1 154 ? 0.460 -10.888 -23.296 1.00 76.12 154 GLY A N 1
ATOM 1198 C CA . GLY A 1 154 ? -0.766 -11.248 -24.015 1.00 76.12 154 GLY A CA 1
ATOM 1199 C C . GLY A 1 154 ? -2.000 -11.271 -23.113 1.00 76.12 154 GLY A C 1
ATOM 1200 O O . GLY A 1 154 ? -3.099 -10.964 -23.566 1.00 76.12 154 GLY A O 1
ATOM 1201 N N . ARG A 1 155 ? -1.817 -11.580 -21.824 1.00 74.88 155 ARG A N 1
ATOM 1202 C CA . ARG A 1 155 ? -2.883 -11.566 -20.811 1.00 74.88 155 ARG A CA 1
ATOM 1203 C C . ARG A 1 155 ? -2.932 -10.292 -19.979 1.00 74.88 155 ARG A C 1
ATOM 1205 O O . ARG A 1 155 ? -3.720 -10.223 -19.035 1.00 74.88 155 ARG A O 1
ATOM 1212 N N . PHE A 1 156 ? -2.112 -9.289 -20.292 1.00 66.62 156 PHE A N 1
ATOM 1213 C CA . PHE A 1 156 ? -2.204 -8.015 -19.597 1.00 66.62 156 PHE A CA 1
ATOM 1214 C C . PHE A 1 156 ? -3.539 -7.344 -19.943 1.00 66.62 156 PHE A C 1
ATOM 1216 O O . PHE A 1 156 ? -3.802 -7.104 -21.120 1.00 66.62 156 PHE A O 1
ATOM 1223 N N . PRO A 1 157 ? -4.374 -6.980 -18.954 1.00 61.62 157 PRO A N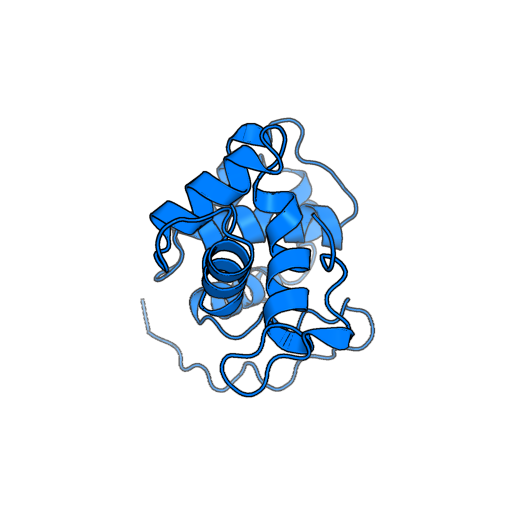 1
ATOM 1224 C CA . PRO A 1 157 ? -5.662 -6.327 -19.205 1.00 61.62 157 PRO A CA 1
ATOM 1225 C C . PRO A 1 157 ? -5.529 -4.880 -19.723 1.00 61.62 157 PRO A C 1
ATOM 1227 O O . PRO A 1 157 ? -6.512 -4.152 -19.774 1.00 61.62 157 PRO A O 1
ATOM 1230 N N . ILE A 1 158 ? -4.317 -4.451 -20.089 1.00 59.62 158 ILE A N 1
ATOM 1231 C CA . ILE A 1 158 ? -3.987 -3.102 -20.557 1.00 59.62 158 ILE A CA 1
ATOM 1232 C C . ILE A 1 158 ? -3.159 -3.245 -21.842 1.00 59.62 158 ILE A C 1
ATOM 1234 O O . ILE A 1 158 ? -2.002 -2.849 -21.913 1.00 59.62 158 ILE A O 1
ATOM 1238 N N . ASN A 1 159 ? -3.748 -3.887 -22.849 1.00 42.09 159 ASN A N 1
ATOM 1239 C CA . ASN A 1 159 ? -3.298 -3.794 -24.235 1.00 42.09 159 ASN A CA 1
ATOM 1240 C C . ASN A 1 159 ? -4.326 -2.940 -24.979 1.00 42.09 159 ASN A C 1
ATOM 1242 O O . ASN A 1 159 ? -5.319 -3.490 -25.442 1.00 42.09 159 ASN A O 1
ATOM 1246 N N . ALA A 1 160 ? -4.108 -1.621 -25.001 1.00 37.78 160 ALA A N 1
ATOM 1247 C CA . ALA A 1 160 ? -4.636 -0.625 -25.950 1.00 37.78 160 ALA A CA 1
ATOM 1248 C C . ALA A 1 160 ? -4.827 0.728 -25.248 1.00 37.78 160 ALA A C 1
ATOM 1250 O O . ALA A 1 160 ? -5.837 0.931 -24.578 1.00 37.78 160 ALA A O 1
ATOM 1251 N N . VAL A 1 161 ? -3.866 1.637 -25.435 1.00 34.16 161 VAL A N 1
ATOM 1252 C CA . VAL A 1 161 ? -4.098 2.951 -26.062 1.00 34.16 161 VAL A CA 1
ATOM 1253 C C . VAL A 1 161 ? -2.877 3.253 -26.921 1.00 34.16 161 VAL A C 1
ATOM 1255 O O . VAL A 1 161 ? -1.754 3.070 -26.398 1.00 34.16 161 VAL A O 1
#

Nearest PDB structures (foldseek):
  2abk-assembly1_A  TM=4.596E-01  e=2.460E-01  Escherichia coli
  1orp-assembly1_A  TM=4.299E-01  e=3.382E-01  Geobacillus stearothermophilus

Mean predicted aligned error: 10.3 Å

Secondary structure (DSSP, 8-state):
-----GGGGTT---TTS-S-TTTTTSHHHHHHHHHHHHTTT-HHHHHTTS-HHHHHHHHHTSTT--HHHHHHHHHHHHHHHT---TT--GGG------HHHHHHHHHTTSSSSSSHHHHHHHHHHH-TT-GGGGHHHHHHHHHHTS-SSS--GGG-S----

Sequence (161 aa):
MPSVAIDSIGDLPTKDMPDYRATLQGEGFKQISYLEIKICGNARGIWKKKRASEVKNTSLSVYGVGNGISNMAVRLIESMYDFRFPDLDCSRMDIKPDVHTTRVLYKLRVSTTIREDGAIFAARLINPSYPGEIDGPLWLLGRKLCQATNPDCGRFPINAV